Protein AF-D5BHG7-F1 (afdb_monomer_lite)

Structure (mmCIF, N/CA/C/O backbone):
data_AF-D5BHG7-F1
#
_entry.id   AF-D5BHG7-F1
#
loop_
_atom_site.group_PDB
_atom_site.id
_atom_site.type_symbol
_atom_site.label_atom_id
_atom_site.label_alt_id
_atom_site.label_comp_id
_atom_site.label_asym_id
_atom_site.label_entity_id
_atom_site.label_seq_id
_atom_site.pdbx_PDB_ins_code
_atom_site.Cartn_x
_atom_site.Cartn_y
_atom_site.Cartn_z
_atom_site.occupancy
_atom_site.B_iso_or_equiv
_atom_site.auth_seq_id
_atom_site.auth_comp_id
_atom_site.auth_asym_id
_atom_site.auth_atom_id
_atom_site.pdbx_P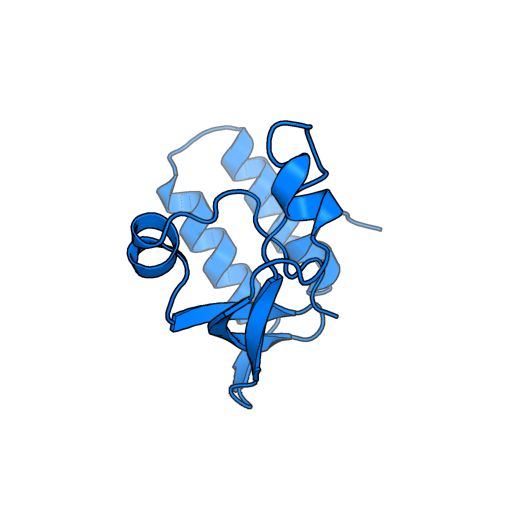DB_model_num
ATOM 1 N N . MET A 1 1 ? -11.159 0.585 -6.555 1.00 52.53 1 MET A N 1
ATOM 2 C CA . MET A 1 1 ? -10.405 1.138 -7.702 1.00 52.53 1 MET A CA 1
ATOM 3 C C . MET A 1 1 ? -8.970 1.304 -7.250 1.00 52.53 1 MET A C 1
ATOM 5 O O . MET A 1 1 ? -8.766 1.847 -6.171 1.00 52.53 1 MET A O 1
ATOM 9 N N . LEU A 1 2 ? -7.997 0.806 -8.014 1.00 67.88 2 LEU A N 1
ATOM 10 C CA . LEU A 1 2 ? -6.585 1.038 -7.714 1.00 67.88 2 LEU A CA 1
ATOM 11 C C . LEU A 1 2 ? -6.226 2.466 -8.151 1.00 67.88 2 LEU A C 1
ATOM 13 O O . LEU A 1 2 ? -6.510 2.836 -9.289 1.00 67.88 2 LEU A O 1
ATOM 17 N N . LEU A 1 3 ? -5.687 3.271 -7.234 1.00 59.59 3 LEU A N 1
ATOM 18 C CA . LEU A 1 3 ? -5.613 4.729 -7.395 1.00 59.59 3 LEU A CA 1
ATOM 19 C C . LEU A 1 3 ? -4.472 5.216 -8.301 1.00 59.59 3 LEU A C 1
ATOM 21 O O . LEU A 1 3 ? -4.606 6.287 -8.875 1.00 59.59 3 LEU A O 1
ATOM 25 N N . ASP A 1 4 ? -3.401 4.443 -8.491 1.00 67.56 4 ASP A N 1
ATOM 26 C CA . ASP A 1 4 ? -2.380 4.713 -9.511 1.00 67.56 4 ASP A CA 1
ATOM 27 C C . ASP A 1 4 ? -1.468 3.490 -9.683 1.00 67.56 4 ASP A C 1
ATOM 29 O O . ASP A 1 4 ? -0.919 2.974 -8.713 1.00 67.56 4 ASP A O 1
ATOM 33 N N . ALA A 1 5 ? -1.282 3.028 -10.921 1.00 81.06 5 ALA A N 1
ATOM 34 C CA . ALA A 1 5 ? -0.446 1.867 -11.243 1.00 81.06 5 ALA A CA 1
ATOM 35 C C . ALA A 1 5 ? 0.910 2.273 -11.842 1.00 81.06 5 ALA A C 1
ATOM 37 O O . ALA A 1 5 ? 1.468 1.537 -12.649 1.00 81.06 5 ALA A O 1
ATOM 38 N N . PHE A 1 6 ? 1.427 3.465 -11.526 1.00 86.62 6 PHE A N 1
ATOM 39 C CA . PHE A 1 6 ? 2.608 4.017 -12.192 1.00 86.62 6 PHE A CA 1
ATOM 40 C C . PHE A 1 6 ? 3.734 4.373 -11.224 1.00 86.62 6 PHE A C 1
ATOM 42 O O . PHE A 1 6 ? 3.503 4.997 -10.193 1.00 86.62 6 PHE A O 1
ATOM 49 N N . ILE A 1 7 ? 4.970 4.067 -11.623 1.00 85.69 7 ILE A N 1
ATOM 50 C CA . ILE A 1 7 ? 6.197 4.465 -10.919 1.00 85.69 7 ILE A CA 1
ATOM 51 C C . ILE A 1 7 ? 7.122 5.269 -11.837 1.00 85.69 7 ILE A C 1
ATOM 53 O O . ILE A 1 7 ? 7.109 5.108 -13.060 1.00 85.69 7 ILE A O 1
ATOM 57 N N . TYR A 1 8 ? 7.937 6.137 -11.238 1.00 82.25 8 TYR A N 1
ATOM 58 C CA . TYR A 1 8 ? 8.948 6.936 -11.945 1.00 82.25 8 TYR A CA 1
ATOM 59 C C . TYR A 1 8 ? 10.329 6.279 -11.948 1.00 82.25 8 TYR A C 1
ATOM 61 O O . TYR A 1 8 ? 11.114 6.511 -12.862 1.00 82.25 8 TYR A O 1
ATOM 69 N N . ASN A 1 9 ? 10.623 5.468 -10.928 1.00 81.44 9 ASN A N 1
ATOM 70 C CA . ASN A 1 9 ? 11.867 4.718 -10.837 1.00 81.44 9 ASN A CA 1
ATOM 71 C C . ASN A 1 9 ? 11.715 3.393 -11.591 1.00 81.44 9 ASN A C 1
ATOM 73 O O . ASN A 1 9 ? 11.006 2.501 -11.135 1.00 81.44 9 ASN A O 1
ATOM 77 N N . ASP A 1 10 ? 12.368 3.269 -12.742 1.00 81.25 10 ASP A N 1
ATOM 78 C CA . ASP A 1 10 ? 12.298 2.073 -13.578 1.00 81.25 10 ASP A CA 1
ATOM 79 C C . ASP A 1 10 ? 13.455 1.094 -13.374 1.00 81.25 10 ASP A C 1
ATOM 81 O O . ASP A 1 10 ? 13.495 0.056 -14.045 1.00 81.25 10 ASP A O 1
ATOM 85 N N . THR A 1 11 ? 14.362 1.381 -12.436 1.00 87.94 11 THR A N 1
ATOM 86 C CA . THR A 1 11 ? 15.514 0.519 -12.164 1.00 87.94 11 THR A CA 1
ATOM 87 C C . THR A 1 11 ? 15.065 -0.885 -11.760 1.00 87.94 11 THR A C 1
ATOM 89 O O . THR A 1 11 ? 14.070 -1.084 -11.056 1.00 87.94 11 THR A O 1
ATOM 92 N N . GLU A 1 12 ? 15.770 -1.896 -12.268 1.00 90.88 12 GLU A N 1
ATOM 93 C CA . GLU A 1 12 ? 15.410 -3.291 -12.008 1.00 90.88 12 GLU A CA 1
ATOM 94 C C . GLU A 1 12 ? 15.631 -3.680 -10.553 1.00 90.88 12 GLU A C 1
ATOM 96 O O . GLU A 1 12 ? 14.756 -4.300 -9.962 1.00 90.88 12 GLU A O 1
ATOM 101 N N . SER A 1 13 ? 16.735 -3.237 -9.953 1.00 93.31 13 SER A N 1
ATOM 102 C CA . SER A 1 13 ? 17.023 -3.486 -8.541 1.00 93.31 13 SER A CA 1
ATOM 103 C C . SER A 1 13 ? 15.927 -2.944 -7.627 1.00 93.31 13 SER A C 1
ATOM 105 O O . SER A 1 13 ? 15.454 -3.672 -6.767 1.00 93.31 13 SER A O 1
ATOM 107 N N . TYR A 1 14 ? 15.458 -1.713 -7.860 1.00 91.00 14 TYR A N 1
ATOM 108 C CA . TYR A 1 14 ? 14.381 -1.130 -7.060 1.00 91.00 14 TYR A CA 1
ATOM 109 C C . TYR A 1 14 ? 13.082 -1.930 -7.179 1.00 91.00 14 TYR A C 1
ATOM 111 O O . TYR A 1 14 ? 12.410 -2.171 -6.181 1.00 91.00 14 TYR A O 1
ATOM 119 N N . PHE A 1 15 ? 12.737 -2.365 -8.394 1.00 92.81 15 PHE A N 1
ATOM 120 C CA . PHE A 1 15 ? 11.554 -3.193 -8.599 1.00 92.81 15 PHE A CA 1
ATOM 121 C C . PHE A 1 15 ? 11.664 -4.525 -7.851 1.00 92.81 15 PHE A C 1
ATOM 123 O O . PHE A 1 15 ? 10.742 -4.882 -7.129 1.00 92.81 15 PHE A O 1
ATOM 130 N N . GLN A 1 16 ? 12.784 -5.233 -7.987 1.00 93.81 16 GLN A N 1
ATOM 131 C CA . GLN A 1 16 ? 12.973 -6.536 -7.345 1.00 93.81 16 GLN A CA 1
ATOM 132 C C . GLN A 1 16 ? 13.034 -6.446 -5.817 1.00 93.81 16 GLN A C 1
ATOM 134 O O . GLN A 1 16 ? 12.557 -7.349 -5.144 1.00 93.81 16 GLN A O 1
ATOM 139 N N . GLU A 1 17 ? 13.611 -5.374 -5.272 1.00 94.12 17 GLU A N 1
ATOM 140 C CA . GLU A 1 17 ? 13.811 -5.218 -3.828 1.00 94.12 17 GLU A CA 1
ATOM 141 C C . GLU A 1 17 ? 12.567 -4.699 -3.094 1.00 94.12 17 GLU A C 1
ATOM 143 O O . GLU A 1 17 ? 12.341 -5.090 -1.954 1.00 94.12 17 GLU A O 1
ATOM 148 N N . TYR A 1 18 ? 11.773 -3.823 -3.722 1.00 91.00 18 TYR A N 1
ATOM 149 C CA . TYR A 1 18 ? 10.714 -3.081 -3.021 1.00 91.00 18 TYR A CA 1
ATOM 150 C C . TYR A 1 18 ? 9.306 -3.257 -3.585 1.00 91.00 18 TYR A C 1
ATOM 152 O O . TYR A 1 18 ? 8.369 -2.734 -2.989 1.00 91.00 18 TYR A O 1
ATOM 160 N N . LEU A 1 19 ? 9.140 -3.872 -4.760 1.00 92.94 19 LEU A N 1
ATOM 161 C CA . LEU A 1 19 ? 7.838 -3.919 -5.438 1.00 92.94 19 LEU A CA 1
ATOM 162 C C . LEU A 1 19 ? 7.438 -5.317 -5.891 1.00 92.94 19 LEU A C 1
ATOM 164 O O . LEU A 1 19 ? 6.254 -5.628 -5.878 1.00 92.94 19 LEU A O 1
ATOM 168 N N . ASN A 1 20 ? 8.375 -6.139 -6.351 1.00 94.06 20 ASN A N 1
ATOM 169 C CA . ASN A 1 20 ? 8.052 -7.459 -6.865 1.00 94.06 20 ASN A CA 1
ATOM 170 C C . ASN A 1 20 ? 7.434 -8.327 -5.760 1.00 94.06 20 ASN A C 1
ATOM 172 O O . ASN A 1 20 ? 7.966 -8.398 -4.661 1.00 94.06 20 ASN A O 1
ATOM 176 N N . GLU A 1 21 ? 6.313 -8.976 -6.069 1.00 94.88 21 GLU A N 1
ATOM 177 C CA . GLU A 1 21 ? 5.523 -9.799 -5.144 1.00 94.88 21 GLU A CA 1
ATOM 178 C C . GLU A 1 21 ? 4.887 -9.070 -3.947 1.00 94.88 21 GLU A C 1
ATOM 180 O O . GLU A 1 21 ? 4.170 -9.704 -3.172 1.00 94.88 21 GLU A O 1
ATOM 185 N N . GLU A 1 22 ? 5.043 -7.750 -3.840 1.00 94.38 22 GLU A N 1
ATOM 186 C CA . GLU A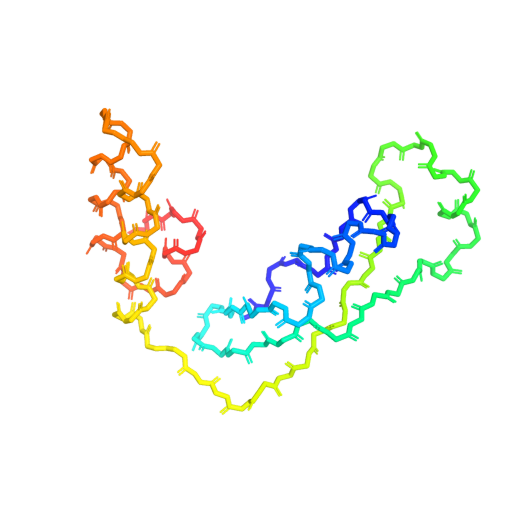 1 22 ? 4.388 -6.956 -2.803 1.00 94.38 22 GLU A CA 1
ATOM 187 C C . GLU A 1 22 ? 2.866 -6.902 -2.993 1.00 94.38 22 GLU A C 1
ATOM 189 O O . GLU A 1 22 ? 2.340 -6.924 -4.117 1.00 94.38 22 GLU A O 1
ATOM 194 N N . LEU A 1 23 ? 2.157 -6.809 -1.865 1.00 94.25 23 LEU A N 1
ATOM 195 C CA . LEU A 1 23 ? 0.698 -6.821 -1.799 1.00 94.25 23 LEU A CA 1
ATOM 196 C C . LEU A 1 23 ? 0.122 -5.412 -1.647 1.00 94.25 23 LEU A C 1
ATOM 198 O O . LEU A 1 23 ? 0.585 -4.601 -0.850 1.00 94.25 23 LEU A O 1
ATOM 202 N N . PHE A 1 24 ? -0.948 -5.145 -2.389 1.00 92.06 24 PHE A N 1
ATOM 203 C CA . PHE A 1 24 ? -1.667 -3.877 -2.396 1.00 92.06 24 PHE A CA 1
ATOM 204 C C . PHE A 1 24 ? -3.163 -4.118 -2.254 1.00 92.06 24 PHE A C 1
ATOM 206 O O . PHE A 1 24 ? -3.712 -5.057 -2.825 1.00 92.06 24 PHE A O 1
ATOM 213 N N . CYS A 1 25 ? -3.836 -3.231 -1.529 1.00 92.31 25 CYS A N 1
ATOM 214 C CA . CYS A 1 25 ? -5.283 -3.250 -1.364 1.00 92.31 25 CYS A CA 1
ATOM 215 C C . CYS A 1 25 ? -5.923 -2.083 -2.124 1.00 92.31 25 CYS A C 1
ATOM 217 O O . CYS A 1 25 ? -5.409 -0.964 -2.093 1.00 92.31 25 CYS A O 1
ATOM 219 N N . ASP A 1 26 ? -7.060 -2.317 -2.781 1.00 91.44 26 ASP A N 1
ATOM 220 C CA . ASP A 1 26 ? -7.861 -1.243 -3.374 1.00 91.44 26 ASP A CA 1
ATOM 221 C C . ASP A 1 26 ? -8.897 -0.655 -2.395 1.00 91.44 26 ASP A C 1
ATOM 223 O O . ASP A 1 26 ? -9.046 -1.095 -1.256 1.00 91.44 26 ASP A O 1
ATOM 227 N N . SER A 1 27 ? -9.663 0.336 -2.859 1.00 91.12 27 SER A N 1
ATOM 228 C CA . SER A 1 27 ? -10.737 0.988 -2.090 1.00 91.12 27 SER A CA 1
ATOM 229 C C . SER A 1 27 ? -11.920 0.083 -1.686 1.00 91.12 27 SER A C 1
ATOM 231 O O . SER A 1 27 ? -12.902 0.590 -1.147 1.00 91.12 27 SER A O 1
ATOM 233 N N . HIS A 1 28 ? -11.881 -1.221 -1.969 1.00 92.19 28 HIS A N 1
ATOM 234 C CA . HIS A 1 28 ? -12.918 -2.190 -1.597 1.00 92.19 28 HIS A CA 1
ATOM 235 C C . HIS A 1 28 ? -12.366 -3.367 -0.784 1.00 92.19 28 HIS A C 1
ATOM 237 O O . HIS A 1 28 ? -13.076 -4.356 -0.598 1.00 92.19 28 HIS A O 1
ATOM 243 N N . GLY A 1 29 ? -11.112 -3.299 -0.334 1.00 93.62 29 GLY A N 1
ATOM 244 C CA . GLY A 1 29 ? -10.489 -4.399 0.399 1.00 93.62 29 GLY A CA 1
ATOM 245 C C . GLY A 1 29 ? -9.873 -5.474 -0.497 1.00 93.62 29 GLY A C 1
ATOM 246 O O . GLY A 1 29 ? -9.323 -6.436 0.024 1.00 93.62 29 GLY A O 1
ATOM 247 N N . LYS A 1 30 ? -9.960 -5.376 -1.832 1.00 95.62 30 LYS A N 1
ATOM 248 C CA . LYS A 1 30 ? -9.452 -6.438 -2.711 1.00 95.62 30 LYS A CA 1
ATOM 249 C C . LYS A 1 30 ? -7.928 -6.400 -2.766 1.00 95.62 30 LYS A C 1
ATOM 251 O O . LYS A 1 30 ? -7.357 -5.340 -3.026 1.00 95.62 30 LYS A O 1
ATOM 256 N N . ILE A 1 31 ? -7.298 -7.560 -2.583 1.00 95.69 31 ILE A N 1
ATOM 257 C CA . ILE A 1 31 ? -5.843 -7.706 -2.590 1.00 95.69 31 ILE A CA 1
ATOM 258 C C . ILE A 1 31 ? -5.338 -8.006 -4.006 1.00 95.69 31 ILE A C 1
ATOM 260 O O . ILE A 1 31 ? -5.890 -8.812 -4.766 1.00 95.69 31 ILE A O 1
ATOM 264 N N . PHE A 1 32 ? -4.258 -7.320 -4.353 1.00 95.06 32 PHE A N 1
ATOM 265 C CA . PHE A 1 32 ? -3.515 -7.458 -5.589 1.00 95.06 32 PHE A CA 1
ATOM 266 C C . PHE A 1 32 ? -2.046 -7.675 -5.264 1.00 95.06 32 PHE A C 1
ATOM 268 O O . PHE A 1 32 ? -1.529 -7.106 -4.308 1.00 95.06 32 PHE A O 1
ATOM 275 N N . LYS A 1 33 ? -1.367 -8.448 -6.100 1.00 95.75 33 LYS A N 1
ATOM 276 C CA . LYS A 1 33 ? 0.076 -8.644 -6.045 1.00 95.75 33 LYS A CA 1
ATOM 277 C C . LYS A 1 33 ? 0.724 -7.987 -7.251 1.00 95.75 33 LYS A C 1
ATOM 279 O O . LYS A 1 33 ? 0.210 -8.112 -8.364 1.00 95.75 33 LYS A O 1
ATOM 284 N N . ILE A 1 34 ? 1.854 -7.321 -7.060 1.00 95.00 34 ILE A N 1
ATOM 285 C CA . ILE A 1 34 ? 2.662 -6.858 -8.189 1.00 95.00 34 ILE A CA 1
ATOM 286 C C . ILE A 1 34 ? 3.421 -8.052 -8.769 1.00 95.00 34 ILE A C 1
ATOM 288 O O . ILE A 1 34 ? 4.179 -8.718 -8.069 1.00 95.00 34 ILE A O 1
ATOM 292 N N . THR A 1 35 ? 3.244 -8.313 -10.062 1.00 95.06 35 THR A N 1
ATOM 293 C CA . THR A 1 35 ? 3.914 -9.430 -10.761 1.00 95.06 35 THR A CA 1
ATOM 294 C C . THR A 1 35 ? 4.812 -8.981 -11.900 1.00 95.06 35 THR A C 1
ATOM 296 O O . THR A 1 35 ? 5.482 -9.788 -12.543 1.00 95.06 35 THR A O 1
ATOM 299 N N . GLY A 1 36 ? 4.854 -7.680 -12.166 1.00 93.88 36 GLY A N 1
ATOM 300 C CA . GLY A 1 36 ? 5.722 -7.148 -13.193 1.00 93.88 36 GLY A CA 1
ATOM 301 C C . GLY A 1 36 ? 5.602 -5.650 -13.357 1.00 93.88 36 GLY A C 1
ATOM 302 O O . GLY A 1 36 ? 4.859 -4.958 -12.661 1.00 93.88 36 GLY A O 1
ATOM 303 N N . LYS A 1 37 ? 6.336 -5.160 -14.347 1.00 93.50 37 LYS A N 1
ATOM 304 C CA . LYS A 1 37 ? 6.295 -3.773 -14.783 1.00 93.50 37 LYS A CA 1
ATOM 305 C C . LYS A 1 37 ? 6.414 -3.699 -16.299 1.00 93.50 37 LYS A C 1
ATOM 307 O O . LYS A 1 37 ? 7.001 -4.568 -16.943 1.00 93.50 37 LYS A O 1
ATOM 312 N N . LYS A 1 38 ? 5.857 -2.649 -16.884 1.00 91.19 38 LYS A N 1
ATOM 313 C CA . LYS A 1 38 ? 5.745 -2.466 -18.322 1.00 91.19 38 LYS A CA 1
ATOM 314 C C . LYS A 1 38 ? 6.195 -1.075 -18.714 1.00 91.19 38 LYS A C 1
ATOM 316 O O . LYS A 1 38 ? 5.634 -0.060 -18.302 1.00 91.19 38 LYS A O 1
ATOM 321 N N . GLN A 1 39 ? 7.199 -1.056 -19.577 1.00 88.38 39 GLN A N 1
ATOM 322 C CA . GLN A 1 39 ? 7.763 0.175 -20.100 1.00 88.38 39 GLN A CA 1
ATOM 323 C C . GLN A 1 39 ? 6.753 0.929 -20.979 1.00 88.38 39 GLN A C 1
ATOM 325 O O . GLN A 1 39 ? 5.934 0.299 -21.666 1.00 88.38 39 GLN A O 1
ATOM 330 N N . PRO A 1 40 ? 6.811 2.273 -21.022 1.00 85.88 40 PRO A N 1
ATOM 331 C CA . PRO A 1 40 ? 5.912 3.050 -21.857 1.00 85.88 40 PRO A CA 1
ATOM 332 C C . PRO A 1 40 ? 6.087 2.655 -23.328 1.00 85.88 40 PRO A C 1
ATOM 334 O O . PRO A 1 40 ? 7.198 2.600 -23.855 1.00 85.88 40 PRO A O 1
ATOM 337 N N . LYS A 1 41 ? 4.972 2.399 -24.021 1.00 83.81 41 LYS A N 1
ATOM 338 C CA . LYS A 1 41 ? 4.991 2.024 -25.448 1.00 83.81 41 LYS A CA 1
ATOM 339 C C . LYS A 1 41 ? 5.469 3.164 -26.357 1.00 83.81 41 LYS A C 1
ATOM 341 O O . LYS A 1 41 ? 6.036 2.910 -27.412 1.00 83.81 41 LYS A O 1
ATOM 346 N N . SER A 1 42 ? 5.221 4.414 -25.960 1.00 86.31 42 SER A N 1
ATOM 347 C CA . SER A 1 42 ? 5.517 5.595 -26.776 1.00 86.31 42 SER A CA 1
ATOM 348 C C . SER A 1 42 ? 7.018 5.874 -26.852 1.00 86.31 42 SER A C 1
ATOM 350 O O . SER A 1 42 ? 7.666 6.101 -25.830 1.00 86.31 42 SER A O 1
ATOM 352 N N . ILE A 1 43 ? 7.545 5.933 -28.077 1.00 84.44 43 ILE A N 1
ATOM 353 C CA . ILE A 1 43 ? 8.938 6.310 -28.360 1.00 84.44 43 ILE A CA 1
ATOM 354 C C . ILE A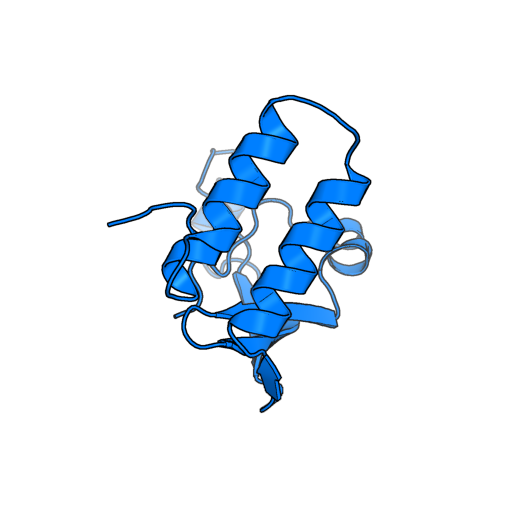 1 43 ? 9.228 7.723 -27.845 1.00 84.44 43 ILE A C 1
ATOM 356 O O . ILE A 1 43 ? 10.285 7.952 -27.270 1.00 84.44 43 ILE A O 1
ATOM 360 N N . PHE A 1 44 ? 8.272 8.651 -27.958 1.00 83.69 44 PHE A N 1
ATOM 361 C CA . PHE A 1 44 ? 8.435 10.010 -27.438 1.00 83.69 44 PHE A CA 1
ATOM 362 C C . PHE A 1 44 ? 8.628 10.028 -25.922 1.00 83.69 44 PHE A C 1
ATOM 364 O O . PHE A 1 44 ? 9.483 10.755 -25.431 1.00 83.69 44 PHE A O 1
ATOM 371 N N . ARG A 1 45 ? 7.898 9.188 -25.176 1.00 83.75 45 ARG A N 1
ATOM 372 C CA . ARG A 1 45 ? 8.091 9.090 -23.720 1.00 83.75 45 ARG A CA 1
ATOM 373 C C . ARG A 1 45 ? 9.485 8.575 -23.365 1.00 83.75 45 ARG A C 1
ATOM 375 O O . ARG A 1 45 ? 10.061 9.048 -22.397 1.00 83.75 45 ARG A O 1
ATOM 382 N N . LYS A 1 46 ? 10.032 7.652 -24.164 1.00 81.31 46 LYS A N 1
ATOM 383 C CA . LYS A 1 46 ? 11.404 7.145 -23.998 1.00 81.31 46 LYS A CA 1
ATOM 384 C C . LYS A 1 46 ? 12.459 8.184 -24.377 1.00 81.31 46 LYS A C 1
ATOM 386 O O . LYS A 1 46 ? 13.469 8.285 -23.701 1.00 81.31 46 LYS A O 1
ATOM 391 N N . LEU A 1 47 ? 12.232 8.957 -25.439 1.00 85.62 47 LEU A N 1
ATOM 392 C CA . LEU A 1 47 ? 13.175 9.979 -25.903 1.00 85.62 47 LEU A CA 1
ATOM 393 C C . LEU A 1 47 ? 13.245 11.171 -24.940 1.00 85.62 47 LEU A C 1
ATOM 395 O O . LEU A 1 47 ? 14.321 11.689 -24.666 1.00 85.62 47 LEU A O 1
ATOM 399 N N . PHE A 1 48 ? 12.100 11.572 -24.394 1.00 85.75 48 PHE A N 1
ATOM 400 C CA . PHE A 1 48 ? 11.981 12.680 -23.449 1.00 85.75 48 PHE A CA 1
ATOM 401 C C . PHE A 1 48 ? 11.961 12.209 -21.992 1.00 85.75 48 PHE A C 1
ATOM 403 O O . PHE A 1 48 ? 11.317 12.832 -21.148 1.00 85.75 48 PHE A O 1
ATOM 410 N N . PHE A 1 49 ? 12.657 11.111 -21.681 1.00 80.94 49 PHE A N 1
ATOM 411 C CA . PHE A 1 49 ? 12.638 10.524 -20.339 1.00 80.94 49 PHE A CA 1
ATOM 412 C C . PHE A 1 49 ? 13.177 11.462 -19.250 1.00 80.94 49 PHE A C 1
ATOM 414 O O . PHE A 1 49 ? 12.793 11.352 -18.091 1.00 80.94 49 PHE A O 1
ATOM 421 N N . PHE A 1 50 ? 14.037 12.407 -19.638 1.00 82.56 50 PHE A N 1
ATOM 422 C CA . PHE A 1 50 ? 14.618 13.420 -18.761 1.00 82.56 50 PHE A CA 1
ATOM 423 C C . PHE A 1 50 ? 13.623 14.515 -18.340 1.00 82.56 50 PHE A C 1
ATOM 425 O O . PHE A 1 50 ? 13.922 15.289 -17.432 1.00 82.56 50 PHE A O 1
ATOM 432 N N . LEU A 1 51 ? 12.460 14.624 -18.996 1.00 82.19 51 LEU A N 1
ATOM 433 C CA . LEU A 1 51 ? 11.438 15.599 -18.628 1.00 82.19 51 LEU A CA 1
ATOM 434 C C . LEU A 1 51 ? 10.577 15.074 -17.467 1.00 82.19 51 LEU A C 1
ATOM 436 O O . LEU A 1 51 ? 10.119 13.925 -17.501 1.00 82.19 51 LEU A O 1
ATOM 440 N N . PRO A 1 52 ? 10.280 15.916 -16.461 1.00 78.56 52 PRO A N 1
ATOM 441 C CA . PRO A 1 52 ? 9.465 15.510 -15.325 1.00 78.56 52 PRO A CA 1
ATOM 442 C C . PRO A 1 52 ? 8.067 15.085 -15.785 1.00 78.56 52 PRO A C 1
ATOM 444 O O . PRO A 1 52 ? 7.473 15.694 -16.673 1.00 78.56 52 PRO A O 1
ATOM 447 N N . ASN A 1 53 ? 7.526 14.042 -15.157 1.00 77.25 53 ASN A N 1
ATOM 448 C CA . ASN A 1 53 ? 6.199 13.478 -15.428 1.00 77.25 53 ASN A CA 1
ATOM 449 C C . ASN A 1 53 ? 5.977 12.834 -16.811 1.00 77.25 53 ASN A C 1
ATOM 451 O O . ASN A 1 53 ? 4.876 12.335 -17.059 1.00 77.25 53 ASN A O 1
ATOM 455 N N . ILE A 1 54 ? 6.988 12.786 -17.686 1.00 81.56 54 ILE A N 1
ATOM 456 C CA . ILE A 1 54 ? 6.855 12.227 -19.041 1.00 81.56 54 ILE A CA 1
ATOM 457 C C . ILE A 1 54 ? 7.085 10.716 -19.076 1.00 81.56 54 ILE A C 1
ATOM 459 O O . ILE A 1 54 ? 6.340 9.988 -19.744 1.00 81.56 54 ILE A O 1
ATOM 463 N N . TYR A 1 55 ? 8.095 10.238 -18.353 1.00 83.88 55 TYR A N 1
ATOM 464 C CA . TYR A 1 55 ? 8.407 8.819 -18.270 1.00 83.88 55 TYR A CA 1
ATOM 465 C C . TYR A 1 55 ? 7.826 8.212 -17.001 1.00 83.88 55 TYR A C 1
ATOM 467 O O . TYR A 1 55 ? 8.144 8.627 -15.888 1.00 83.88 55 TYR A O 1
ATOM 475 N N . LYS A 1 56 ? 6.941 7.237 -17.195 1.00 87.00 56 LYS A N 1
ATOM 476 C CA . LYS A 1 56 ? 6.339 6.440 -16.132 1.00 87.00 56 LYS A CA 1
ATOM 477 C C . LYS A 1 56 ? 6.258 4.998 -16.595 1.00 87.00 56 LYS A C 1
ATOM 479 O O . LYS A 1 56 ? 5.915 4.742 -17.755 1.00 87.00 56 LYS A O 1
ATOM 484 N N . VAL A 1 57 ? 6.538 4.087 -15.681 1.00 89.19 57 VAL A N 1
ATOM 485 C CA . VAL A 1 57 ? 6.412 2.648 -15.884 1.00 89.19 57 VAL A CA 1
ATOM 486 C C . VAL A 1 57 ? 5.124 2.180 -15.240 1.00 89.19 57 VAL A C 1
ATOM 488 O O . VAL A 1 57 ? 4.816 2.575 -14.121 1.00 89.19 57 VAL A O 1
ATOM 491 N N . GLU A 1 58 ? 4.366 1.369 -15.967 1.00 91.88 58 GLU A N 1
ATOM 492 C CA . GLU A 1 58 ? 3.124 0.776 -15.480 1.00 91.88 58 GLU A CA 1
ATOM 493 C C . GLU A 1 58 ? 3.451 -0.498 -14.698 1.00 91.88 58 GLU A C 1
ATOM 495 O O . GLU A 1 58 ? 4.142 -1.376 -15.209 1.00 91.88 58 GLU A O 1
ATOM 500 N N . LEU A 1 59 ? 2.975 -0.606 -13.468 1.00 93.19 59 LEU A N 1
ATOM 501 C CA . LEU A 1 59 ? 3.023 -1.818 -12.667 1.00 93.19 59 LEU A CA 1
ATOM 502 C C . LEU A 1 59 ? 1.910 -2.773 -13.100 1.00 93.19 59 LEU A C 1
ATOM 504 O O . LEU A 1 59 ? 0.781 -2.364 -13.373 1.00 93.19 59 LEU A O 1
ATOM 508 N N . ILE A 1 60 ? 2.239 -4.057 -13.161 1.00 93.44 60 ILE A N 1
ATOM 509 C CA . ILE A 1 60 ? 1.297 -5.126 -13.472 1.00 93.44 60 ILE A CA 1
ATOM 510 C C . ILE A 1 60 ? 0.809 -5.700 -12.149 1.00 93.44 60 ILE A C 1
ATOM 512 O O . ILE A 1 60 ? 1.593 -6.263 -11.387 1.00 93.44 60 ILE A O 1
ATOM 516 N N . PHE A 1 61 ? -0.490 -5.549 -11.904 1.00 94.25 61 PHE A N 1
ATOM 517 C CA . PHE A 1 61 ? -1.167 -6.077 -10.729 1.00 94.25 61 PHE A CA 1
ATOM 518 C C . PHE A 1 61 ? -1.974 -7.316 -11.101 1.00 94.25 61 PHE A C 1
ATOM 520 O O . PHE A 1 61 ? -2.792 -7.285 -12.022 1.00 94.25 61 PHE A O 1
ATOM 527 N N . GLU A 1 62 ? -1.779 -8.387 -10.347 1.00 94.88 62 GLU A N 1
ATOM 528 C CA . GLU A 1 62 ? -2.559 -9.612 -10.431 1.00 94.88 62 GLU A CA 1
ATOM 529 C C . GLU A 1 62 ? -3.488 -9.705 -9.219 1.00 94.88 62 GLU A C 1
ATOM 531 O O . GLU A 1 62 ? -3.060 -9.525 -8.081 1.00 94.88 62 GLU A O 1
ATOM 536 N N . ALA A 1 63 ? -4.777 -9.953 -9.448 1.00 94.00 63 ALA A N 1
ATOM 537 C CA . ALA A 1 63 ? -5.726 -10.153 -8.358 1.00 94.00 63 ALA A CA 1
ATOM 538 C C . ALA A 1 63 ? -5.457 -11.497 -7.668 1.00 94.00 63 ALA A C 1
ATOM 540 O O . ALA A 1 63 ? -5.430 -12.526 -8.337 1.00 94.00 63 ALA A O 1
ATOM 541 N N . THR A 1 64 ? -5.345 -11.506 -6.338 1.00 95.81 64 THR A N 1
ATOM 542 C CA . THR A 1 64 ? -5.096 -12.745 -5.574 1.00 95.81 64 THR A CA 1
ATOM 543 C C . THR A 1 64 ? -6.378 -13.522 -5.252 1.00 95.81 64 THR A C 1
ATOM 545 O O . THR A 1 64 ? -6.316 -14.648 -4.775 1.00 95.81 64 THR A O 1
ATOM 548 N N . ASN A 1 65 ? -7.551 -12.940 -5.537 1.00 94.12 65 ASN A N 1
ATOM 549 C CA . ASN A 1 65 ? -8.877 -13.376 -5.063 1.00 94.12 65 ASN A CA 1
ATOM 550 C C . ASN A 1 65 ? -9.066 -13.294 -3.540 1.00 94.12 65 ASN A C 1
ATOM 552 O O . ASN A 1 65 ? -10.079 -13.761 -3.023 1.00 94.12 65 ASN A O 1
ATOM 556 N N . GLU A 1 66 ? -8.134 -12.655 -2.839 1.00 96.94 66 GLU A N 1
ATOM 557 C CA . GLU A 1 66 ? -8.222 -12.406 -1.408 1.00 96.94 66 GLU A CA 1
ATOM 558 C C . GLU A 1 66 ? -8.746 -10.995 -1.133 1.00 96.94 66 GLU A C 1
ATOM 560 O O . GLU A 1 66 ? -8.686 -10.091 -1.978 1.00 96.94 66 GLU A O 1
ATOM 565 N N . TYR A 1 67 ? -9.269 -10.825 0.076 1.00 96.94 67 TYR A N 1
ATOM 566 C CA . TYR A 1 67 ? -9.794 -9.567 0.574 1.00 96.94 67 TYR A CA 1
ATOM 567 C C . TYR A 1 67 ? -9.280 -9.341 1.990 1.00 96.94 67 TYR A C 1
ATOM 569 O O . TYR A 1 67 ? -9.300 -10.261 2.806 1.00 96.94 67 TYR A O 1
ATOM 577 N N . ILE A 1 68 ? -8.857 -8.116 2.278 1.00 96.88 68 ILE A N 1
ATOM 578 C CA . ILE A 1 68 ? -8.610 -7.643 3.637 1.00 96.88 68 ILE A CA 1
ATOM 579 C C . ILE A 1 68 ? -9.864 -6.933 4.137 1.00 96.88 68 ILE A C 1
ATOM 581 O O . ILE A 1 68 ? -10.534 -6.247 3.362 1.00 96.88 68 ILE A O 1
ATOM 585 N N . THR A 1 69 ? -10.206 -7.106 5.413 1.00 97.44 69 THR A N 1
ATOM 586 C CA . THR A 1 69 ? -11.316 -6.357 6.005 1.00 97.44 69 THR A CA 1
ATOM 587 C C . THR A 1 69 ? -10.893 -4.925 6.332 1.00 97.44 69 THR A C 1
ATOM 589 O O . THR A 1 69 ? -9.707 -4.599 6.408 1.00 97.44 69 THR A O 1
ATOM 592 N N . LEU A 1 70 ? -11.873 -4.044 6.539 1.00 96.50 70 LEU A N 1
ATOM 593 C CA . LEU A 1 70 ? -11.603 -2.661 6.923 1.00 96.50 70 LEU A CA 1
ATOM 594 C C . LEU A 1 70 ? -10.862 -2.592 8.265 1.00 96.50 70 LEU A C 1
ATOM 596 O O . LEU A 1 70 ? -9.982 -1.750 8.439 1.00 96.50 70 LEU A O 1
ATOM 600 N N . ASP A 1 71 ? -11.229 -3.474 9.193 1.00 97.12 71 ASP A N 1
ATOM 601 C CA . ASP A 1 71 ? -10.650 -3.531 10.530 1.00 97.12 71 ASP A CA 1
ATOM 602 C C . ASP A 1 71 ? -9.218 -4.063 10.487 1.00 97.12 71 ASP A C 1
ATOM 604 O O . ASP A 1 71 ? -8.325 -3.399 11.008 1.00 97.12 71 ASP A O 1
ATOM 608 N N . ASP A 1 72 ? -8.971 -5.148 9.747 1.00 97.25 72 ASP A N 1
ATOM 609 C CA . ASP A 1 72 ? -7.620 -5.698 9.581 1.00 97.25 72 ASP A CA 1
ATOM 610 C C . ASP A 1 72 ? -6.675 -4.696 8.903 1.00 97.25 72 ASP A C 1
ATOM 612 O O . ASP A 1 72 ?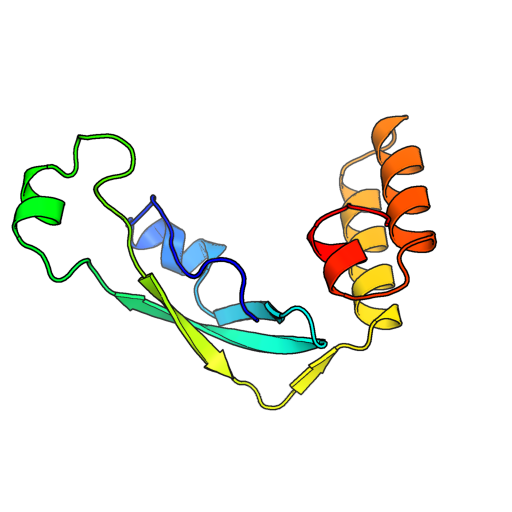 -5.529 -4.529 9.323 1.00 97.25 72 ASP A O 1
ATOM 616 N N . LEU A 1 73 ? -7.148 -3.982 7.871 1.00 96.19 73 LEU A N 1
ATOM 617 C CA . LEU A 1 73 ? -6.347 -2.948 7.213 1.0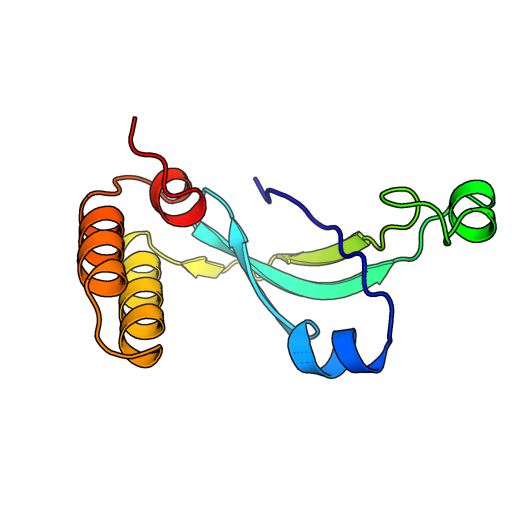0 96.19 73 LEU A CA 1
ATOM 618 C C . LEU A 1 73 ? -6.023 -1.804 8.179 1.00 96.19 73 LEU A C 1
ATOM 620 O O . LEU A 1 73 ? -4.891 -1.316 8.206 1.00 96.19 73 LEU A O 1
ATOM 624 N N . ARG A 1 74 ? -7.006 -1.366 8.973 1.00 96.88 74 ARG A N 1
ATOM 625 C CA . ARG A 1 74 ? -6.805 -0.307 9.965 1.00 96.88 74 ARG A CA 1
ATOM 626 C C . ARG A 1 74 ? -5.766 -0.720 11.000 1.00 96.88 74 ARG A C 1
ATOM 628 O O . ARG A 1 74 ? -4.863 0.068 11.285 1.00 96.88 74 ARG A O 1
ATOM 635 N N . ASP A 1 75 ? -5.883 -1.926 11.539 1.00 97.06 75 ASP A N 1
ATOM 636 C CA . ASP A 1 75 ? -4.972 -2.437 12.559 1.00 97.06 75 ASP A CA 1
ATOM 637 C C . ASP A 1 75 ? -3.553 -2.564 12.003 1.00 97.06 75 ASP A C 1
ATOM 639 O O . ASP A 1 75 ? -2.616 -2.027 12.598 1.00 97.06 75 ASP A O 1
ATOM 643 N N . PHE A 1 76 ? -3.407 -3.120 10.796 1.00 95.06 76 PHE A N 1
ATOM 644 C CA . PHE A 1 76 ? -2.133 -3.172 10.078 1.00 95.06 76 PHE A CA 1
ATOM 645 C C . PHE A 1 76 ? -1.486 -1.784 9.923 1.00 95.06 76 PHE A C 1
ATOM 647 O O . PHE A 1 76 ? -0.302 -1.597 10.222 1.00 95.06 76 PHE A O 1
ATOM 654 N N . MET A 1 77 ? -2.252 -0.777 9.488 1.00 94.12 77 MET A N 1
ATOM 655 C CA . MET A 1 77 ? -1.741 0.589 9.324 1.00 94.12 77 MET A CA 1
ATOM 656 C C . MET A 1 77 ? -1.324 1.208 10.663 1.00 94.12 77 MET A C 1
ATOM 658 O O . MET A 1 77 ? -0.264 1.831 10.749 1.00 94.12 77 MET A O 1
ATOM 662 N N . ILE A 1 78 ? -2.122 1.027 11.720 1.00 94.75 78 ILE A N 1
ATOM 663 C CA . ILE A 1 78 ? -1.805 1.531 13.063 1.00 94.75 78 ILE A CA 1
ATOM 664 C C . ILE A 1 78 ? -0.517 0.891 13.588 1.00 94.75 78 ILE A C 1
ATOM 666 O O . ILE A 1 78 ? 0.343 1.597 14.119 1.00 94.75 78 ILE A O 1
ATOM 670 N N . GLU A 1 79 ? -0.360 -0.424 13.437 1.00 94.38 79 GLU A N 1
ATOM 671 C CA . GLU A 1 79 ? 0.865 -1.129 13.816 1.00 94.38 79 GLU A CA 1
ATOM 672 C C . GLU A 1 79 ? 2.078 -0.587 13.061 1.00 94.38 79 GLU A C 1
ATOM 674 O O . GLU A 1 79 ? 3.098 -0.263 13.675 1.00 94.38 79 GLU A O 1
ATOM 679 N N . ARG A 1 80 ? 1.954 -0.382 11.744 1.00 91.62 80 ARG A N 1
ATOM 680 C CA . ARG A 1 80 ? 3.030 0.191 10.930 1.00 91.62 80 ARG A CA 1
ATOM 681 C C . ARG A 1 80 ? 3.423 1.589 11.397 1.00 91.62 80 ARG A C 1
ATOM 683 O O . ARG A 1 80 ? 4.617 1.863 11.499 1.00 91.62 80 ARG A O 1
ATOM 690 N N . ILE A 1 81 ? 2.471 2.460 11.724 1.00 91.38 81 ILE A N 1
ATOM 691 C CA . ILE A 1 81 ? 2.781 3.817 12.202 1.00 91.38 81 ILE A CA 1
ATOM 692 C C . ILE A 1 81 ? 3.519 3.762 13.546 1.00 91.38 81 ILE A C 1
ATOM 694 O O . ILE A 1 81 ? 4.530 4.447 13.697 1.00 91.38 81 ILE A O 1
ATOM 698 N N . LYS A 1 82 ? 3.095 2.907 14.487 1.00 90.19 82 LYS A N 1
ATOM 699 C CA . LYS A 1 82 ? 3.744 2.770 15.808 1.00 90.19 82 LYS A CA 1
ATOM 700 C C . LYS A 1 82 ? 5.231 2.420 15.719 1.00 90.19 82 LYS A C 1
ATOM 702 O O . LYS A 1 82 ? 6.026 2.807 16.570 1.00 90.19 82 LYS A O 1
ATOM 707 N N . THR A 1 83 ? 5.635 1.706 14.671 1.00 89.94 83 THR A N 1
ATOM 708 C CA . THR A 1 83 ? 7.049 1.357 14.455 1.00 89.94 83 THR A CA 1
ATOM 709 C C . THR A 1 83 ? 7.911 2.504 13.902 1.00 89.94 83 THR A C 1
ATOM 711 O O . THR A 1 83 ? 9.132 2.368 13.872 1.00 89.94 83 THR A O 1
ATOM 714 N N . LEU A 1 84 ? 7.321 3.628 13.469 1.00 85.25 84 LEU A N 1
ATOM 715 C CA . LEU A 1 84 ? 8.051 4.791 12.933 1.00 85.25 84 LEU A CA 1
ATOM 716 C C . LEU A 1 84 ? 8.600 5.729 14.028 1.00 85.25 84 LEU A C 1
ATOM 718 O O . LEU A 1 84 ? 9.386 6.624 13.720 1.00 85.25 84 LEU A O 1
ATOM 722 N N . GLY A 1 85 ? 8.238 5.503 15.297 1.00 76.56 85 GLY A N 1
ATOM 723 C CA . GLY A 1 85 ? 8.724 6.255 16.458 1.00 76.56 85 GLY A CA 1
ATOM 724 C C . GLY A 1 85 ? 7.725 7.283 17.006 1.00 76.56 85 GLY A C 1
ATOM 725 O O . GLY A 1 85 ? 6.848 7.770 16.295 1.00 76.56 85 GLY A O 1
ATOM 726 N N . TYR A 1 86 ? 7.877 7.616 18.294 1.00 75.44 86 TYR A N 1
ATOM 727 C CA . TYR A 1 86 ? 6.871 8.367 19.050 1.00 75.44 86 TYR A CA 1
ATOM 728 C C . TYR A 1 86 ? 6.909 9.885 18.825 1.00 75.44 86 TYR A C 1
ATOM 730 O O . TYR A 1 86 ? 7.935 10.537 19.034 1.00 75.44 86 TYR A O 1
ATOM 738 N N . GLY A 1 87 ? 5.759 10.477 18.476 1.00 77.31 87 GLY A N 1
ATOM 739 C CA . GLY A 1 87 ? 5.609 11.929 18.316 1.00 77.31 87 GLY A CA 1
ATOM 740 C C . GLY A 1 87 ? 4.161 12.409 18.144 1.00 77.31 87 GLY A C 1
ATOM 741 O O . GLY A 1 87 ? 3.239 11.623 17.957 1.00 77.31 87 GLY A O 1
ATOM 742 N N . LYS A 1 88 ? 3.933 13.733 18.168 1.00 74.69 88 LYS A N 1
ATOM 743 C CA . LYS A 1 88 ? 2.578 14.319 18.008 1.00 74.69 88 LYS A CA 1
ATOM 744 C C . LYS A 1 88 ? 1.891 13.921 16.690 1.00 74.69 88 LYS A C 1
ATOM 746 O O . LYS A 1 88 ? 0.666 13.853 16.641 1.00 74.69 88 LYS A O 1
ATOM 751 N N . PHE A 1 89 ? 2.672 13.675 15.638 1.00 81.25 89 PHE A N 1
ATOM 752 C CA . PHE A 1 89 ? 2.165 13.268 14.326 1.00 81.25 89 PHE A CA 1
ATOM 753 C C . PHE A 1 89 ? 1.588 11.849 14.332 1.00 81.25 89 PHE A C 1
ATOM 755 O O . PHE A 1 89 ? 0.520 11.644 13.768 1.00 81.25 89 PHE A O 1
ATOM 762 N N . GLU A 1 90 ? 2.233 10.910 15.028 1.00 86.75 90 GLU A N 1
ATOM 763 C CA . GLU A 1 90 ? 1.743 9.535 15.194 1.00 86.75 90 GLU A CA 1
ATOM 764 C C . GLU A 1 90 ? 0.359 9.526 15.848 1.00 86.75 90 GLU A C 1
ATOM 766 O O . GLU A 1 90 ? -0.578 8.944 15.310 1.00 86.75 90 GLU A O 1
ATOM 771 N N . VAL A 1 91 ? 0.212 10.225 16.981 1.00 88.50 91 VAL A N 1
ATOM 772 C CA . VAL A 1 91 ? -1.052 10.262 17.732 1.00 88.50 91 VAL A CA 1
ATOM 773 C C . VAL A 1 91 ? -2.185 10.798 16.862 1.00 88.50 91 VAL A C 1
ATOM 775 O O . VAL A 1 91 ? -3.268 10.217 16.826 1.00 88.50 91 VAL A O 1
ATOM 778 N N . LYS A 1 92 ? -1.938 11.895 16.134 1.00 90.44 92 LYS A N 1
ATOM 779 C CA . LYS A 1 92 ? -2.935 12.474 15.230 1.00 90.44 92 LYS A CA 1
ATOM 780 C C . LYS A 1 92 ? -3.315 11.490 14.119 1.00 90.44 92 LYS A C 1
ATOM 782 O O . LYS A 1 92 ? -4.501 11.317 13.860 1.00 90.44 92 LYS A 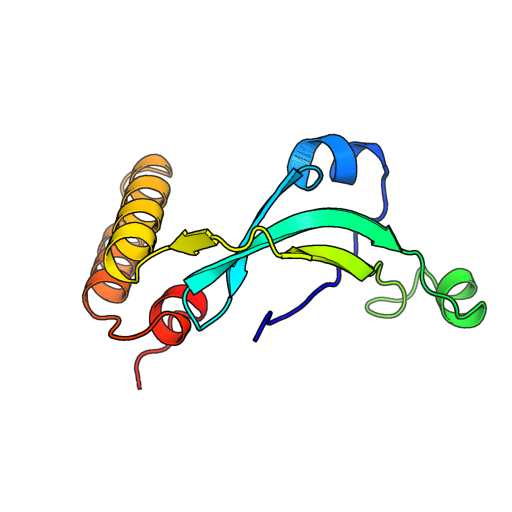O 1
ATOM 787 N N . TRP A 1 93 ? -2.332 10.836 13.506 1.00 91.25 93 TRP A N 1
ATOM 788 C CA . TRP A 1 93 ? -2.565 9.915 12.396 1.00 91.25 93 TRP A CA 1
ATOM 789 C C . TRP A 1 93 ? -3.340 8.666 12.839 1.00 91.25 93 TRP A C 1
ATOM 791 O O . TRP A 1 93 ? -4.329 8.302 12.208 1.00 91.25 93 TRP A O 1
ATOM 801 N N . ILE A 1 94 ? -2.985 8.062 13.978 1.00 93.12 94 ILE A N 1
ATOM 802 C CA . ILE A 1 94 ? -3.728 6.921 14.539 1.00 93.12 94 ILE A CA 1
ATOM 803 C C . ILE A 1 94 ? -5.185 7.307 14.828 1.00 93.12 94 ILE A C 1
ATOM 805 O O . ILE A 1 94 ? -6.097 6.554 14.487 1.00 93.12 94 ILE A O 1
ATOM 809 N N . LEU A 1 95 ? -5.426 8.492 15.402 1.00 92.69 95 LEU A N 1
ATOM 810 C CA . LEU A 1 95 ? -6.786 8.988 15.641 1.00 92.69 95 LEU A CA 1
ATOM 811 C C . LEU A 1 95 ? -7.574 9.185 14.340 1.00 92.69 95 LEU A C 1
ATOM 813 O O . LEU A 1 95 ? -8.789 8.996 14.326 1.00 92.69 95 LEU A O 1
ATOM 817 N N . GLU A 1 96 ? -6.912 9.582 13.253 1.00 93.25 96 GLU A N 1
ATOM 818 C CA . GLU A 1 96 ? -7.549 9.710 11.943 1.00 93.25 96 GLU A CA 1
ATOM 819 C C . GLU A 1 96 ? -7.933 8.343 11.362 1.00 93.25 96 GLU A C 1
ATOM 821 O O . GLU A 1 96 ? -9.062 8.191 10.893 1.00 93.25 96 GLU A O 1
ATOM 826 N N . LEU A 1 97 ? -7.063 7.334 11.482 1.00 94.69 97 LEU A N 1
ATOM 827 C CA . LEU A 1 97 ? -7.354 5.960 11.051 1.00 94.69 97 LEU A CA 1
ATOM 828 C C . LEU A 1 97 ? -8.494 5.318 11.855 1.00 94.69 97 LEU A C 1
ATOM 830 O O . LEU A 1 97 ? -9.344 4.628 11.296 1.00 94.69 97 LEU A O 1
ATOM 834 N N . GLN A 1 98 ? -8.553 5.575 13.163 1.00 94.88 98 GLN A N 1
ATOM 835 C CA . GLN A 1 98 ? -9.631 5.087 14.034 1.00 94.88 98 GLN A CA 1
ATOM 836 C C . GLN A 1 98 ? -11.002 5.668 13.682 1.00 94.88 98 GLN A C 1
ATOM 838 O O . GLN A 1 98 ? -12.021 5.017 13.893 1.00 94.88 98 GLN A O 1
ATOM 843 N N . LYS A 1 99 ? -11.038 6.891 13.148 1.00 94.50 99 LYS A N 1
ATOM 844 C CA . LYS A 1 99 ? -12.280 7.557 12.735 1.00 94.50 99 LYS A CA 1
ATOM 845 C C . LYS A 1 99 ? -12.739 7.167 11.333 1.00 94.50 99 LYS A C 1
ATOM 847 O O . LYS A 1 99 ? -13.907 7.394 11.022 1.00 94.50 99 LYS A O 1
ATOM 852 N N . ALA A 1 100 ? -11.847 6.621 10.508 1.00 95.44 100 ALA A N 1
ATOM 853 C CA . ALA A 1 100 ? -12.146 6.255 9.132 1.00 95.44 100 ALA A CA 1
ATOM 854 C C . ALA A 1 100 ? -13.195 5.132 9.060 1.00 95.44 100 ALA A C 1
ATOM 856 O O . ALA A 1 100 ? -13.060 4.077 9.692 1.00 95.44 100 ALA A O 1
ATOM 857 N N . LYS A 1 101 ? -14.232 5.362 8.254 1.00 95.06 101 LYS A N 1
ATOM 858 C CA . LYS A 1 101 ? -15.404 4.490 8.071 1.00 95.06 101 LYS A CA 1
ATOM 859 C C . LYS A 1 101 ? -15.364 3.683 6.776 1.00 95.06 101 LYS A C 1
ATOM 861 O O . LYS A 1 101 ? -16.243 2.855 6.549 1.00 95.06 101 LYS A O 1
ATOM 866 N N . SER A 1 102 ? -14.375 3.921 5.921 1.00 94.81 102 SER A N 1
ATOM 867 C CA . SER A 1 102 ? -14.217 3.236 4.639 1.00 94.81 102 SER A CA 1
ATOM 868 C C . SER A 1 102 ? -12.744 3.024 4.291 1.00 94.81 102 SER A C 1
ATOM 870 O O . SER A 1 102 ? -11.863 3.694 4.835 1.00 94.81 102 SER A O 1
ATOM 872 N N . TYR A 1 103 ? -12.470 2.099 3.364 1.00 94.25 103 TYR A N 1
ATOM 873 C CA . TYR A 1 103 ? -11.114 1.870 2.850 1.00 94.25 103 TYR A CA 1
ATOM 874 C C . TYR A 1 103 ? -10.555 3.134 2.201 1.00 94.25 103 TYR A C 1
ATOM 876 O O . TYR A 1 103 ? -9.379 3.441 2.350 1.00 94.25 103 TYR A O 1
ATOM 884 N N . GLU A 1 104 ? -11.401 3.887 1.498 1.00 91.19 104 GLU A N 1
ATOM 885 C CA . GLU A 1 104 ? -11.008 5.142 0.866 1.00 91.19 104 GLU A CA 1
ATOM 886 C C . GLU A 1 104 ? -10.574 6.183 1.903 1.00 91.19 104 GLU A C 1
ATOM 888 O O . GLU A 1 104 ? -9.527 6.804 1.734 1.00 91.19 104 GLU A O 1
ATOM 893 N N . GLU A 1 105 ? -11.315 6.325 3.006 1.00 92.56 105 GLU A N 1
ATOM 894 C CA . GLU A 1 105 ? -10.930 7.217 4.106 1.00 92.56 105 GLU A CA 1
ATOM 895 C C . GLU A 1 105 ? -9.607 6.783 4.761 1.00 92.56 105 GLU A C 1
ATOM 897 O O . GLU A 1 105 ? -8.777 7.643 5.058 1.00 92.56 105 GLU A O 1
ATOM 902 N N . LEU A 1 106 ? -9.372 5.472 4.935 1.00 93.44 106 LEU A N 1
ATOM 903 C CA . LEU A 1 106 ? -8.094 4.947 5.441 1.00 93.44 106 LEU A CA 1
ATOM 904 C C . LEU A 1 106 ? -6.929 5.258 4.491 1.00 93.44 106 LEU A C 1
ATOM 906 O O . LEU A 1 106 ? -5.890 5.745 4.931 1.00 93.44 106 LEU A O 1
ATOM 910 N N . ILE A 1 107 ? -7.101 4.992 3.194 1.00 90.25 107 ILE A N 1
ATOM 911 C CA . ILE A 1 107 ? -6.043 5.105 2.180 1.00 90.25 107 ILE A CA 1
ATOM 912 C C . ILE A 1 107 ? -5.725 6.573 1.864 1.00 90.25 107 ILE A C 1
ATOM 914 O O . ILE A 1 107 ? -4.559 6.937 1.723 1.00 90.25 107 ILE A O 1
ATOM 918 N N . LEU A 1 108 ? -6.747 7.424 1.734 1.00 86.56 108 LEU A N 1
ATOM 919 C CA . LEU A 1 108 ? -6.582 8.824 1.330 1.00 86.56 108 LEU A CA 1
ATOM 920 C C . LEU A 1 108 ? -6.382 9.784 2.508 1.00 86.56 108 LEU A C 1
ATOM 922 O O . LEU A 1 108 ? -5.984 10.928 2.284 1.00 86.56 108 LEU A O 1
ATOM 926 N N . GLY A 1 109 ? -6.703 9.369 3.738 1.00 81.31 109 GLY A N 1
ATOM 927 C CA . GLY A 1 109 ? -6.628 10.226 4.926 1.00 81.31 109 GLY A CA 1
ATOM 928 C C . GLY A 1 109 ? -7.598 11.415 4.901 1.00 81.31 109 GLY A C 1
ATOM 929 O O . GLY A 1 109 ? -7.373 12.412 5.585 1.00 81.31 109 GLY A O 1
ATOM 930 N N . LYS A 1 110 ? -8.665 11.353 4.092 1.00 73.19 110 LYS A N 1
ATOM 931 C CA . LYS A 1 110 ? -9.708 12.387 4.018 1.00 73.19 110 LYS A CA 1
ATOM 932 C C . LYS A 1 110 ? -10.955 11.889 4.726 1.00 73.19 110 LYS A C 1
ATOM 934 O O . LYS A 1 110 ? -11.494 10.864 4.337 1.00 73.19 110 LYS A O 1
ATOM 939 N N . GLN A 1 111 ? -11.411 12.627 5.731 1.00 62.59 111 GLN A N 1
ATOM 940 C CA . GLN A 1 111 ? -12.688 12.381 6.401 1.00 62.59 111 GLN A CA 1
ATOM 941 C C . GLN A 1 111 ? -13.725 13.320 5.775 1.00 62.59 111 GLN A C 1
ATOM 943 O O . GLN A 1 111 ? -13.512 14.534 5.786 1.00 62.59 111 GLN A O 1
ATOM 948 N N . ASN A 1 112 ? -14.783 12.759 5.181 1.00 53.56 112 ASN A N 1
ATOM 949 C CA . ASN A 1 112 ? -15.934 13.525 4.686 1.00 53.56 112 ASN A CA 1
ATOM 950 C C . ASN A 1 112 ? -16.877 13.914 5.830 1.00 53.56 112 ASN A C 1
ATOM 952 O O . ASN A 1 112 ? -17.033 13.105 6.776 1.00 53.56 112 ASN A O 1
#

Sequence (112 aa):
MLLDAFIYNDTESYFQEYLNEELFCDSHGKIFKITGKKQPKSIFRKLFFFLPNIYKVELIFEATNEYITLDDLRDFMIERIKTLGYGKFEVKWILELQKAKSYEELILGKQN

Foldseek 3Di:
DAPAQKDLDPDPVCCVPPAAQDWDADQAQWIKGFHDKAWDPDPVLVVVSVDPPSGIIGTDIDTPRDGDDLVRVLVVVLVVLVVVDDDPVNVVLNVLSVPDPTSCCNVVVDDD

Radius of gyration: 16.83 Å; chains: 1; bounding box: 33×29×47 Å

Secondary structure (DSSP, 8-state):
--S--EES---HHHHHHHTTT-EEE-TTSEEEEEEEEE--S-HHHHHTTTSTTT--EEEEEEEEEEE--HHHHHHHHHHHHHTT--SHHHHHHHHHHHH--SHHHHHH----

pLDDT: mean 88.43, std 8.92, range [52.53, 97.44]

Organism: Zunongwangia profunda (strain DSM 18752 / CCTCC AB 206139 / SM-A87) (NCBI:txid655815)